Protein AF-A0A1H0GXA4-F1 (afdb_monomer)

Radius of gyration: 14.72 Å; Cα contacts (8 Å, |Δi|>4): 216; chains: 1; bounding box: 43×24×38 Å

Solvent-accessible surface area (backbone atoms only — not comparable to full-atom values): 6230 Å² total; per-residue (Å²): 132,79,48,63,44,82,72,45,79,46,67,59,95,42,40,36,44,39,36,30,34,36,42,45,83,56,62,52,39,35,38,40,31,30,58,83,88,47,84,73,51,71,52,74,50,76,51,99,62,66,67,69,44,77,40,81,48,78,45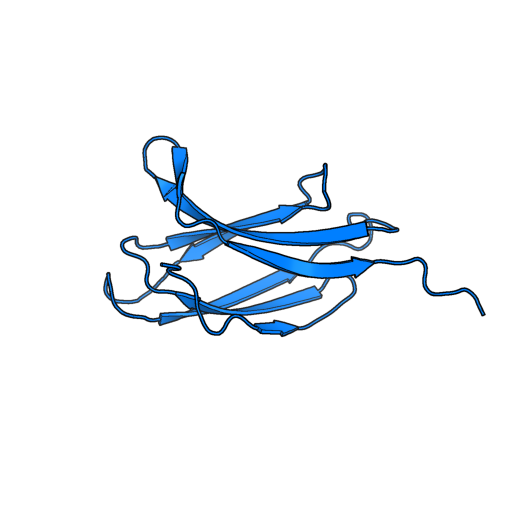,81,46,78,48,56,75,90,75,52,69,74,56,48,46,38,36,36,38,38,30,35,70,45,96,89,67,50,77,38,80,70,47,79,45,78,67,44,75,39,57,71,74,80,79,127

Sequence (104 aa):
MSIFQNVTISGEKGNYEVKGEAKIETDAFQYSVEDGENFIDSGNVSFDKKEGDWGDFQIEINIPKDMLPVFGVLSLTLYEMKEDGEMVNEEGFTLDKLNEEEGM

pLDDT: mean 88.06, std 11.17, range [38.0, 97.62]

Nearest PDB structures (foldseek):
  8jmw-assembly1_A  TM=5.033E-01  e=9.115E-03  Bacillus amyloliquefaciens
  6dg5-assembly1_B  TM=6.042E-01  e=1.136E-01  Mus musculus
  1zxq-assembly1_A-2  TM=4.794E-01  e=5.683E-01  Homo sapiens
  8q30-assembly1_C  TM=3.945E-01  e=1.745E-01  Sulfolobus acidocaldarius
  6mol-assembly1_C  TM=4.772E-01  e=6.327E-01  Homo sapiens

Structure (mmCIF, N/CA/C/O backbone):
data_AF-A0A1H0GXA4-F1
#
_entry.id   AF-A0A1H0GXA4-F1
#
loop_
_atom_site.group_PDB
_atom_site.id
_atom_site.type_symbol
_atom_site.label_atom_id
_atom_site.label_alt_id
_atom_site.label_comp_id
_atom_site.label_asym_id
_atom_site.label_entity_id
_atom_site.label_seq_id
_atom_site.pdbx_PDB_ins_code
_atom_site.Cartn_x
_atom_site.Cartn_y
_atom_site.Cartn_z
_atom_site.occupancy
_atom_site.B_iso_or_equiv
_atom_site.auth_seq_id
_atom_site.auth_comp_id
_atom_site.auth_asym_id
_atom_site.auth_atom_id
_atom_site.pdbx_PDB_model_num
ATOM 1 N N . MET A 1 1 ? 0.533 9.433 14.773 1.00 71.75 1 MET A N 1
ATOM 2 C CA . MET A 1 1 ? 0.716 8.014 15.144 1.00 71.75 1 MET A CA 1
ATOM 3 C C . MET A 1 1 ? 0.141 7.251 13.974 1.00 71.75 1 MET A C 1
ATOM 5 O O . MET A 1 1 ? -0.958 7.621 13.587 1.00 71.75 1 MET A O 1
ATOM 9 N N . SER A 1 2 ? 0.899 6.359 13.335 1.00 86.56 2 SER A N 1
ATOM 10 C CA . SER A 1 2 ? 0.360 5.653 12.167 1.00 86.56 2 SER A CA 1
ATOM 11 C C . SER A 1 2 ? -0.698 4.637 12.600 1.00 86.56 2 SER A C 1
ATOM 13 O O . SER A 1 2 ? -0.612 4.091 13.705 1.00 86.56 2 SER A O 1
ATOM 15 N N . ILE A 1 3 ? -1.688 4.425 11.735 1.00 91.81 3 ILE A N 1
ATOM 16 C CA . ILE A 1 3 ? -2.683 3.357 11.846 1.00 91.81 3 ILE A CA 1
ATOM 17 C C . ILE A 1 3 ? -2.247 2.086 11.114 1.00 91.81 3 ILE A C 1
ATOM 19 O O . ILE A 1 3 ? -2.942 1.084 11.226 1.00 91.81 3 ILE A O 1
ATOM 23 N N . PHE A 1 4 ? -1.127 2.118 10.386 1.00 94.19 4 PHE A N 1
ATOM 24 C CA . PHE A 1 4 ? -0.519 0.965 9.730 1.00 94.19 4 PHE A CA 1
ATOM 25 C C . PHE A 1 4 ? 0.767 0.576 10.461 1.00 94.19 4 PHE A C 1
ATOM 27 O O . PHE A 1 4 ? 1.526 1.425 10.932 1.00 94.19 4 PHE A O 1
ATOM 34 N N . GLN A 1 5 ? 1.023 -0.723 10.582 1.00 95.19 5 GLN A N 1
ATOM 35 C CA . GLN A 1 5 ? 2.256 -1.228 11.179 1.00 95.19 5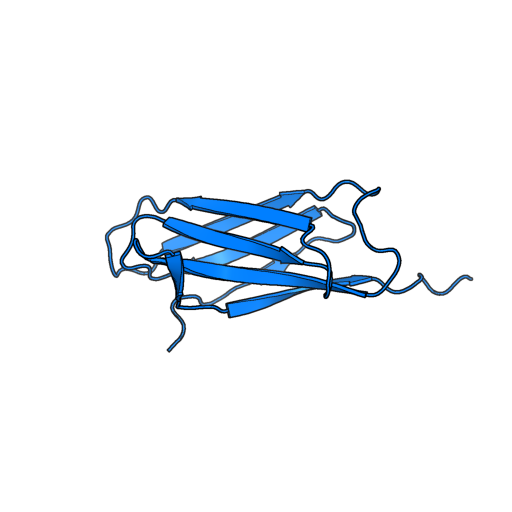 GLN A CA 1
ATOM 36 C C . GLN A 1 5 ? 2.665 -2.568 10.572 1.00 95.19 5 GLN A C 1
ATOM 38 O O . GLN A 1 5 ? 1.866 -3.257 9.939 1.00 95.19 5 GLN A O 1
ATOM 43 N N . ASN A 1 6 ? 3.930 -2.941 10.791 1.00 96.00 6 ASN A N 1
ATOM 44 C CA . ASN A 1 6 ? 4.501 -4.212 10.334 1.00 96.00 6 ASN A CA 1
ATOM 45 C C . ASN A 1 6 ? 4.301 -4.461 8.827 1.00 96.00 6 ASN A C 1
ATOM 47 O O . ASN A 1 6 ? 4.178 -5.604 8.390 1.00 96.00 6 ASN A O 1
ATOM 51 N N . VAL A 1 7 ? 4.284 -3.380 8.038 1.00 96.69 7 VAL A N 1
ATOM 52 C CA . VAL A 1 7 ? 4.096 -3.450 6.591 1.00 96.69 7 VAL A CA 1
ATOM 53 C C . VAL A 1 7 ? 5.327 -4.077 5.944 1.00 96.69 7 VAL A C 1
ATOM 55 O O . VAL A 1 7 ? 6.461 -3.633 6.136 1.00 96.69 7 VAL A O 1
ATOM 58 N N . THR A 1 8 ? 5.087 -5.124 5.168 1.00 97.62 8 THR A N 1
ATOM 59 C CA . THR A 1 8 ? 6.073 -5.855 4.383 1.00 97.62 8 THR A CA 1
ATOM 60 C C . THR A 1 8 ? 5.618 -5.896 2.938 1.00 97.62 8 THR A C 1
ATOM 62 O O . THR A 1 8 ? 4.439 -6.096 2.645 1.00 97.62 8 THR A O 1
ATOM 65 N N . ILE A 1 9 ? 6.567 -5.679 2.036 1.00 97.50 9 ILE A N 1
ATOM 66 C CA . ILE A 1 9 ? 6.339 -5.651 0.597 1.00 97.50 9 ILE A CA 1
ATOM 67 C C . ILE A 1 9 ? 7.271 -6.679 -0.021 1.00 97.50 9 ILE A C 1
ATOM 69 O O . ILE A 1 9 ? 8.459 -6.734 0.308 1.00 97.50 9 ILE A O 1
ATOM 73 N N . SER A 1 10 ? 6.721 -7.509 -0.895 1.00 96.62 10 SER A N 1
ATOM 74 C CA . SER A 1 10 ? 7.473 -8.495 -1.660 1.00 96.62 10 SER A CA 1
ATOM 75 C C . SER A 1 10 ? 6.957 -8.572 -3.091 1.00 96.62 10 SER A C 1
ATOM 77 O O . SER A 1 10 ? 5.846 -8.131 -3.379 1.00 96.62 10 SER A O 1
ATOM 79 N N . GLY A 1 11 ? 7.769 -9.134 -3.983 1.00 93.44 11 GLY A N 1
ATOM 80 C CA . GLY A 1 11 ? 7.486 -9.164 -5.414 1.00 93.44 11 GLY A CA 1
ATOM 81 C C . GLY A 1 11 ? 8.269 -8.107 -6.192 1.00 93.44 11 GLY A C 1
ATOM 82 O O . GLY A 1 11 ? 9.007 -7.310 -5.619 1.00 93.44 11 GLY A O 1
ATOM 83 N N . GLU A 1 12 ? 8.161 -8.170 -7.513 1.00 91.31 12 GLU A N 1
ATOM 84 C CA . GLU A 1 12 ? 8.907 -7.343 -8.462 1.00 91.31 12 GLU A CA 1
ATOM 85 C C . GLU A 1 12 ? 8.190 -7.328 -9.819 1.00 91.31 12 GLU A C 1
ATOM 87 O O . GLU A 1 12 ? 7.323 -8.168 -10.098 1.00 91.31 12 GLU A O 1
ATOM 92 N N . LYS A 1 13 ? 8.585 -6.401 -10.700 1.00 88.94 13 LYS A N 1
ATOM 93 C CA . LYS A 1 13 ? 8.185 -6.403 -12.122 1.00 88.94 13 LYS A CA 1
ATOM 94 C C . LYS A 1 13 ? 6.659 -6.448 -12.310 1.00 88.94 13 LYS A C 1
ATOM 96 O O . LYS A 1 13 ? 6.146 -7.215 -13.132 1.00 88.94 13 LYS A O 1
ATOM 101 N N . GLY A 1 14 ? 5.944 -5.629 -11.536 1.00 91.00 14 GLY A N 1
ATOM 102 C CA . GLY A 1 14 ? 4.491 -5.460 -11.623 1.00 91.00 14 GLY A CA 1
ATOM 103 C C . GLY A 1 14 ? 3.653 -6.474 -10.861 1.00 91.00 14 GLY A C 1
ATOM 104 O O . GLY A 1 14 ? 2.438 -6.440 -10.994 1.00 91.00 14 GLY A O 1
ATOM 105 N N . ASN A 1 15 ? 4.254 -7.362 -10.071 1.00 95.81 15 ASN A N 1
ATOM 106 C CA . ASN A 1 15 ? 3.508 -8.280 -9.212 1.00 95.81 15 ASN A CA 1
ATOM 107 C C . ASN A 1 15 ? 3.987 -8.063 -7.782 1.00 95.81 15 ASN A C 1
ATOM 109 O O . ASN A 1 15 ? 5.113 -8.444 -7.462 1.00 95.81 15 ASN A O 1
ATOM 113 N N . TYR A 1 16 ? 3.153 -7.443 -6.949 1.00 96.25 16 TYR A N 1
ATOM 114 C CA . TYR A 1 16 ? 3.503 -7.091 -5.576 1.00 96.25 16 TYR A CA 1
ATOM 115 C C . TYR A 1 16 ? 2.495 -7.672 -4.591 1.00 96.25 16 TYR A C 1
ATOM 117 O O . TYR A 1 16 ? 1.284 -7.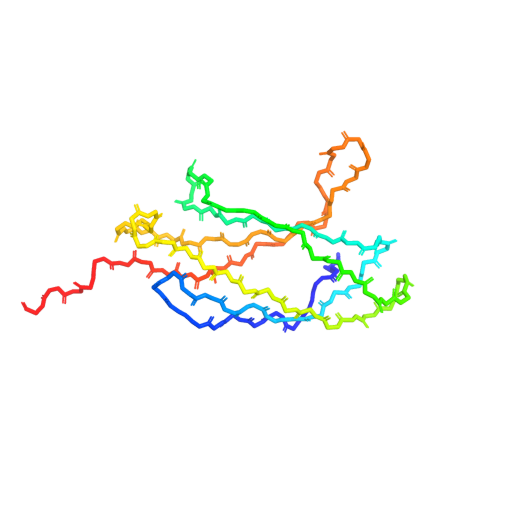612 -4.803 1.00 96.25 16 TYR A O 1
ATOM 125 N N . GLU A 1 17 ? 3.011 -8.199 -3.489 1.00 97.62 17 GLU A N 1
ATOM 126 C CA . GLU A 1 17 ? 2.234 -8.609 -2.328 1.00 97.62 17 GLU A CA 1
ATOM 127 C C . GLU A 1 17 ? 2.603 -7.696 -1.157 1.00 97.62 17 GLU A C 1
ATOM 129 O O . GLU A 1 17 ? 3.765 -7.641 -0.736 1.00 97.62 17 GLU A O 1
ATOM 134 N N . VAL A 1 18 ? 1.604 -6.982 -0.638 1.00 97.62 18 VAL A N 1
ATOM 135 C CA . VAL A 1 18 ? 1.736 -6.078 0.508 1.00 97.62 18 VAL A CA 1
ATOM 136 C C . VAL A 1 18 ? 0.962 -6.669 1.672 1.00 97.62 18 VAL A C 1
ATOM 138 O O . VAL A 1 18 ? -0.238 -6.914 1.559 1.00 97.62 18 VAL A O 1
ATOM 141 N N . LYS A 1 19 ? 1.638 -6.890 2.795 1.00 97.06 19 LYS A N 1
ATOM 142 C CA . LYS A 1 19 ? 1.047 -7.416 4.029 1.00 97.06 19 LYS A CA 1
ATOM 143 C C . LYS A 1 19 ? 1.363 -6.499 5.186 1.00 97.06 19 LYS A C 1
ATOM 145 O O . LYS A 1 19 ? 2.468 -5.974 5.254 1.00 97.06 19 LYS A O 1
ATOM 150 N N . GLY A 1 20 ? 0.446 -6.365 6.125 1.00 95.31 20 GLY A N 1
ATOM 151 C CA . GLY A 1 20 ? 0.686 -5.607 7.343 1.00 95.31 20 GLY A CA 1
ATOM 152 C C . GLY A 1 20 ? -0.495 -5.696 8.286 1.00 95.31 20 GLY A C 1
ATOM 153 O O . GLY A 1 20 ? -1.417 -6.479 8.069 1.00 95.31 20 GLY A O 1
ATOM 154 N N . GLU A 1 21 ? -0.467 -4.866 9.316 1.00 93.75 21 GLU A N 1
ATOM 155 C CA . GLU A 1 21 ? -1.582 -4.688 10.231 1.00 93.75 21 GLU A CA 1
ATOM 156 C C . GLU A 1 21 ? -2.097 -3.254 10.132 1.00 93.75 21 GLU A C 1
ATOM 158 O O . GLU A 1 21 ? -1.312 -2.310 10.001 1.00 93.75 21 GLU A O 1
ATOM 163 N N . ALA A 1 22 ? -3.412 -3.089 10.227 1.00 92.75 22 ALA A N 1
ATOM 164 C CA . ALA A 1 22 ? -4.065 -1.793 10.292 1.00 92.75 22 ALA A CA 1
ATOM 165 C C . ALA A 1 22 ? -5.013 -1.728 11.493 1.00 92.75 22 ALA A C 1
ATOM 167 O O . ALA A 1 22 ? -5.652 -2.721 11.850 1.00 92.75 22 ALA A O 1
ATOM 168 N N . LYS A 1 23 ? -5.109 -0.554 12.114 1.00 90.69 23 LYS A N 1
ATOM 169 C CA . LYS A 1 23 ? -6.104 -0.223 13.136 1.00 90.69 23 LYS A CA 1
ATOM 170 C C . LYS A 1 23 ? -6.973 0.908 12.602 1.00 90.69 23 LYS A C 1
ATOM 172 O O . LYS A 1 23 ? -6.724 2.076 12.890 1.00 90.69 23 LYS A O 1
ATOM 177 N N . ILE A 1 24 ? -7.959 0.539 11.797 1.00 79.12 24 ILE A N 1
ATOM 178 C CA . ILE A 1 24 ? -8.898 1.486 11.198 1.00 79.12 24 ILE A CA 1
ATOM 179 C C . ILE A 1 24 ? -10.133 1.658 12.090 1.00 79.12 24 ILE A C 1
ATOM 181 O O . ILE A 1 24 ? -10.590 0.719 12.750 1.00 79.12 24 ILE A O 1
ATOM 185 N N . GLU A 1 25 ? -10.627 2.893 12.149 1.00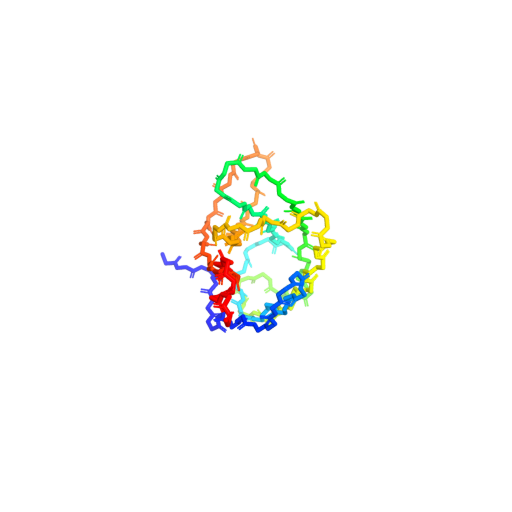 74.62 25 GLU A N 1
ATOM 186 C CA . GLU A 1 25 ? -11.914 3.231 12.781 1.00 74.62 25 GLU A CA 1
ATOM 187 C C . GLU A 1 25 ? -13.077 3.073 11.784 1.00 74.62 25 GLU A C 1
ATOM 189 O O . GLU A 1 25 ? -14.244 3.183 12.142 1.00 74.62 25 GLU A O 1
ATOM 194 N N . THR A 1 26 ? -12.759 2.802 10.520 1.00 73.94 26 THR A N 1
ATOM 195 C CA . THR A 1 26 ? -13.717 2.554 9.445 1.00 73.94 26 THR A CA 1
ATOM 196 C C . THR A 1 26 ? -13.732 1.080 9.038 1.00 73.94 26 THR A C 1
ATOM 198 O O . THR A 1 26 ? -12.903 0.283 9.476 1.00 73.94 26 THR A O 1
ATOM 201 N N . ASP A 1 27 ? -14.667 0.713 8.160 1.00 81.25 27 ASP A N 1
ATOM 202 C CA . ASP A 1 27 ? -14.786 -0.652 7.634 1.00 81.25 27 ASP A CA 1
ATOM 203 C C . ASP A 1 27 ? -13.768 -0.947 6.516 1.00 81.25 27 ASP A C 1
ATOM 205 O O . ASP A 1 27 ? -13.648 -2.091 6.065 1.00 81.25 27 ASP A O 1
ATOM 209 N N . ALA A 1 28 ? -13.070 0.073 5.999 1.00 88.75 28 ALA A N 1
ATOM 210 C CA . ALA A 1 28 ? -12.152 -0.087 4.879 1.00 88.75 28 ALA A CA 1
ATOM 211 C C . ALA A 1 28 ? -11.187 1.093 4.711 1.00 88.75 28 ALA A C 1
ATOM 213 O O . ALA A 1 28 ? -11.570 2.249 4.860 1.00 88.75 28 ALA A O 1
ATOM 214 N N . PHE A 1 29 ? -9.979 0.804 4.232 1.00 92.62 29 PHE A N 1
ATOM 215 C CA . PHE A 1 29 ? -9.039 1.818 3.748 1.00 92.62 29 PHE A CA 1
ATOM 216 C C . PHE A 1 29 ? -8.807 1.674 2.239 1.00 92.62 29 PHE A C 1
ATOM 218 O O . PHE A 1 29 ? -9.232 0.702 1.605 1.00 92.62 29 PHE A O 1
ATOM 225 N N . GLN A 1 30 ? -8.167 2.660 1.628 1.00 95.00 30 GLN A N 1
ATOM 226 C CA . GLN A 1 30 ? -7.846 2.682 0.207 1.00 95.00 30 GLN A CA 1
ATOM 227 C C . GLN A 1 30 ? -6.336 2.681 -0.008 1.00 95.00 30 GLN A C 1
ATOM 229 O O . GLN A 1 30 ? -5.549 2.999 0.885 1.00 95.00 30 GLN A O 1
ATOM 234 N N . TYR A 1 31 ? -5.941 2.309 -1.219 1.00 96.50 31 TYR A N 1
ATO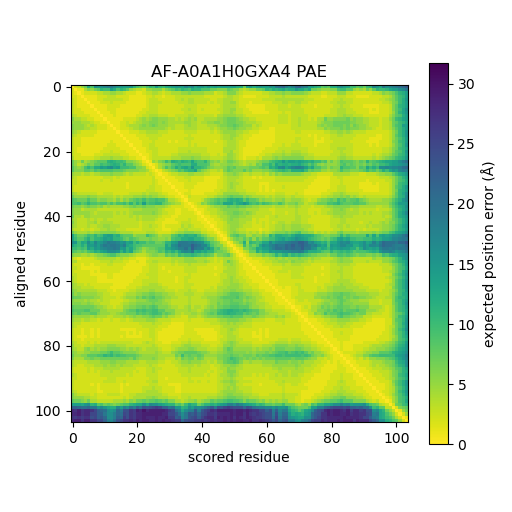M 235 C CA . TYR A 1 31 ? -4.572 2.466 -1.670 1.00 96.50 31 TYR A CA 1
ATOM 236 C C . TYR A 1 31 ? -4.515 3.039 -3.081 1.00 96.50 31 TYR A C 1
ATOM 238 O O . TYR A 1 31 ? -5.414 2.790 -3.886 1.00 96.50 31 TYR A O 1
ATOM 246 N N . SER A 1 32 ? -3.435 3.750 -3.390 1.00 96.88 32 SER A N 1
ATOM 247 C CA . SER A 1 32 ? -3.070 4.156 -4.748 1.00 96.88 32 SER A CA 1
ATOM 248 C C . SER A 1 32 ? -1.639 3.738 -5.069 1.00 96.88 32 SER A C 1
ATOM 250 O O . SER A 1 32 ? -0.784 3.658 -4.186 1.00 96.88 32 SER A O 1
ATOM 252 N N . VAL A 1 33 ? -1.396 3.444 -6.343 1.00 96.69 33 VAL A N 1
ATOM 253 C CA . VAL A 1 33 ? -0.079 3.148 -6.900 1.00 96.69 33 VAL A CA 1
ATOM 254 C C . VAL A 1 33 ? 0.260 4.202 -7.935 1.00 96.69 33 VAL A C 1
ATOM 256 O O . VAL A 1 33 ? -0.524 4.457 -8.849 1.00 96.69 33 VAL A O 1
ATOM 259 N N . GLU A 1 34 ? 1.437 4.796 -7.796 1.00 94.94 34 GLU A N 1
ATOM 260 C CA . GLU A 1 34 ? 1.891 5.918 -8.613 1.00 94.94 34 GLU A CA 1
ATOM 261 C C . GLU A 1 34 ? 3.350 5.725 -9.038 1.00 94.94 34 GLU A C 1
ATOM 263 O O . GLU A 1 34 ? 4.148 5.112 -8.321 1.00 94.94 34 GLU A O 1
ATOM 268 N N . ASP A 1 35 ? 3.716 6.277 -10.195 1.00 90.25 35 ASP A N 1
ATOM 269 C CA . ASP A 1 35 ? 5.097 6.321 -10.697 1.00 90.25 35 ASP A CA 1
ATOM 270 C C . ASP A 1 35 ? 5.729 7.724 -10.613 1.00 90.25 35 ASP A C 1
ATOM 272 O O . ASP A 1 35 ? 6.592 8.102 -11.407 1.00 90.25 35 ASP A O 1
ATOM 276 N N . GLY A 1 36 ? 5.297 8.516 -9.633 1.00 84.31 36 GLY A N 1
ATOM 277 C CA . GLY A 1 36 ? 5.717 9.900 -9.442 1.00 84.31 36 GLY A CA 1
ATOM 278 C C . GLY A 1 36 ? 4.661 10.884 -9.927 1.00 84.31 36 GLY A C 1
ATOM 279 O O . GLY A 1 36 ? 4.009 11.510 -9.100 1.00 84.31 36 GLY A O 1
ATOM 280 N N . GLU A 1 37 ? 4.494 11.040 -11.242 1.00 82.00 37 GLU A N 1
ATOM 281 C CA . GLU A 1 37 ? 3.485 11.960 -11.803 1.00 82.00 37 GLU A CA 1
ATOM 282 C C . GLU A 1 37 ? 2.259 11.238 -12.379 1.00 82.00 37 GLU A C 1
ATOM 284 O O . GLU A 1 37 ? 1.224 11.881 -12.570 1.00 82.00 37 GLU A O 1
ATOM 289 N N . ASN A 1 38 ? 2.335 9.926 -12.644 1.00 88.38 38 ASN A N 1
ATOM 290 C CA . ASN A 1 38 ? 1.209 9.168 -13.179 1.00 88.38 38 ASN A CA 1
ATOM 291 C C . ASN A 1 38 ? 0.589 8.265 -12.117 1.00 88.38 38 ASN A C 1
ATOM 293 O O . ASN A 1 38 ? 1.256 7.526 -11.392 1.00 88.38 38 ASN A O 1
ATOM 297 N N . PHE A 1 39 ? -0.737 8.293 -12.100 1.00 90.69 39 PHE A N 1
ATOM 298 C CA . PHE A 1 39 ? -1.555 7.320 -11.404 1.00 90.69 39 PHE A CA 1
ATOM 299 C C . PHE A 1 39 ? -1.586 6.010 -12.201 1.00 90.69 39 PHE A C 1
ATOM 301 O O . PHE A 1 39 ? -1.905 6.022 -13.392 1.00 90.69 39 PHE A O 1
ATOM 308 N N . ILE A 1 40 ? -1.272 4.896 -11.540 1.00 91.56 40 ILE A N 1
ATOM 309 C CA . ILE A 1 40 ? -1.192 3.567 -12.157 1.00 91.56 40 ILE A CA 1
ATOM 310 C C . ILE A 1 40 ? -2.405 2.714 -11.791 1.00 91.56 40 ILE A C 1
ATOM 312 O O . ILE A 1 40 ? -3.043 2.149 -12.677 1.00 91.56 40 ILE A O 1
ATOM 316 N N . ASP A 1 41 ? -2.719 2.606 -10.499 1.00 92.62 41 ASP A N 1
ATOM 317 C CA . ASP A 1 41 ? -3.799 1.747 -10.007 1.00 92.62 41 ASP A CA 1
ATOM 318 C C . ASP A 1 41 ? -4.307 2.207 -8.633 1.00 92.62 41 ASP A C 1
ATOM 320 O O . ASP A 1 41 ? -3.615 2.922 -7.907 1.00 92.62 41 ASP A O 1
ATOM 324 N N . SER A 1 42 ? -5.511 1.790 -8.248 1.00 95.38 42 SER A N 1
ATOM 325 C CA . SER A 1 42 ? -6.023 1.959 -6.886 1.00 95.38 42 SER A CA 1
ATOM 326 C C . SER A 1 42 ? -6.989 0.855 -6.503 1.00 95.38 42 SER A C 1
ATOM 328 O O . SER A 1 42 ? -7.571 0.169 -7.342 1.00 95.38 42 SER A O 1
ATOM 330 N N . GLY A 1 43 ? -7.206 0.707 -5.202 1.00 94.56 43 GLY A N 1
ATOM 331 C CA . GLY A 1 43 ? -8.182 -0.240 -4.701 1.00 94.56 43 GLY A CA 1
ATOM 332 C C . GLY A 1 43 ? -8.644 0.067 -3.291 1.00 94.56 43 GLY A C 1
ATOM 333 O O . GLY A 1 43 ? -8.212 1.021 -2.642 1.00 94.56 43 GLY A O 1
ATOM 334 N N . ASN A 1 44 ? -9.571 -0.765 -2.829 1.00 93.12 44 ASN A N 1
ATOM 335 C CA . ASN A 1 44 ? -10.135 -0.695 -1.493 1.00 93.12 44 ASN A CA 1
ATOM 336 C C . ASN A 1 44 ? -9.891 -2.017 -0.769 1.00 93.12 44 ASN A C 1
ATOM 338 O O . ASN A 1 44 ? -10.080 -3.089 -1.340 1.00 93.12 44 ASN A O 1
ATOM 342 N N . VAL A 1 45 ? -9.481 -1.919 0.491 1.00 91.44 45 VAL A N 1
ATOM 343 C CA . VAL A 1 45 ? -9.232 -3.059 1.367 1.00 91.44 45 VAL A CA 1
ATOM 344 C C . VAL A 1 45 ? -10.280 -3.027 2.466 1.00 91.44 45 VAL A C 1
ATOM 346 O O . VAL A 1 45 ? -10.231 -2.177 3.354 1.00 91.44 45 VAL A O 1
ATOM 349 N N . SER A 1 46 ? -11.250 -3.935 2.381 1.00 85.88 46 SER A N 1
ATOM 350 C CA . SER A 1 46 ? -12.282 -4.092 3.405 1.00 85.88 46 SER A CA 1
ATOM 351 C C . SER A 1 46 ? -11.747 -4.879 4.599 1.00 85.88 46 SER A C 1
ATOM 353 O O . SER A 1 46 ? -11.017 -5.859 4.437 1.00 85.88 46 SER A O 1
ATOM 355 N N . PHE A 1 47 ? -12.140 -4.465 5.797 1.00 75.44 47 PHE A N 1
ATOM 356 C CA . PHE A 1 47 ? -11.752 -5.077 7.060 1.00 75.44 47 PHE A CA 1
ATOM 357 C C . PHE A 1 47 ? -12.947 -5.755 7.716 1.00 75.44 47 PHE A C 1
ATOM 359 O O . PHE A 1 47 ? -13.882 -5.109 8.171 1.00 75.44 47 PHE A O 1
ATOM 366 N N . ASP A 1 48 ? -12.876 -7.076 7.852 1.00 66.88 48 ASP A N 1
ATOM 367 C CA . ASP A 1 48 ? -13.841 -7.866 8.628 1.00 66.88 48 ASP A CA 1
ATOM 368 C C . ASP A 1 48 ? -13.392 -7.984 10.103 1.00 66.88 48 ASP A C 1
ATOM 370 O O . ASP A 1 48 ? -13.291 -9.071 10.687 1.00 66.88 48 ASP A O 1
ATOM 374 N N . LYS A 1 49 ? -13.034 -6.852 10.723 1.00 65.81 49 LYS A N 1
ATOM 375 C CA . LYS A 1 49 ? -12.584 -6.781 12.123 1.00 65.81 49 LYS A CA 1
ATOM 376 C C . LYS A 1 49 ? -13.356 -5.726 12.898 1.00 65.81 49 LYS A C 1
ATOM 378 O O . LYS A 1 49 ? -13.996 -4.851 12.334 1.00 65.81 49 LYS A O 1
ATOM 383 N N . LYS A 1 50 ? -13.328 -5.853 14.227 1.00 64.25 50 LYS A N 1
ATOM 384 C CA . LYS A 1 50 ? -13.935 -4.856 15.109 1.00 64.25 50 LYS A CA 1
ATOM 385 C C . LYS A 1 50 ? -13.162 -3.549 14.994 1.00 64.25 50 LYS A C 1
ATOM 387 O O . LYS A 1 50 ? -11.938 -3.556 15.096 1.00 64.25 50 LYS A O 1
ATOM 392 N N . GLU A 1 51 ? -13.907 -2.465 14.849 1.00 67.94 51 GLU A N 1
ATOM 393 C CA . GLU A 1 51 ? -13.412 -1.094 14.883 1.00 67.94 51 GLU A CA 1
ATOM 394 C C . GLU A 1 51 ? -12.426 -0.875 16.043 1.00 67.94 51 GLU A C 1
ATOM 396 O O . GLU A 1 51 ? -12.700 -1.244 17.192 1.00 67.94 51 GLU A O 1
ATOM 401 N N . GLY A 1 52 ? -11.266 -0.287 15.745 1.00 70.19 52 GLY A N 1
ATOM 402 C CA . GLY A 1 52 ? -10.278 0.090 16.756 1.00 70.19 52 GLY A CA 1
ATOM 403 C C . GLY A 1 52 ? -9.375 -1.036 17.281 1.00 70.19 52 GLY A C 1
ATOM 404 O O . GLY A 1 52 ? -8.499 -0.750 18.108 1.00 70.19 52 GLY A O 1
ATOM 405 N N . ASP A 1 53 ? -9.509 -2.272 16.796 1.00 84.62 53 ASP A N 1
ATOM 406 C CA . ASP A 1 53 ? -8.516 -3.336 16.993 1.00 84.62 53 ASP A CA 1
ATOM 407 C C . ASP A 1 53 ? -7.547 -3.412 15.800 1.00 84.62 53 ASP A C 1
ATOM 409 O O . ASP A 1 53 ? -7.892 -3.067 14.672 1.00 84.62 53 ASP A O 1
ATOM 413 N N . TRP A 1 54 ? -6.319 -3.877 16.047 1.00 89.56 54 TRP A N 1
ATOM 414 C CA . TRP A 1 54 ? -5.389 -4.210 14.965 1.00 89.56 54 TRP A CA 1
ATOM 415 C C . TRP A 1 54 ? -5.877 -5.458 14.224 1.00 89.56 54 TRP A C 1
ATOM 417 O O . TRP A 1 54 ? -6.237 -6.462 14.849 1.00 89.56 54 TRP A O 1
ATOM 427 N N . GLY A 1 55 ? -5.866 -5.409 12.896 1.00 89.19 55 GLY A N 1
ATOM 428 C CA . GLY A 1 55 ? -6.152 -6.553 12.039 1.00 89.19 55 GLY A CA 1
ATOM 429 C C . GLY A 1 55 ? -5.169 -6.656 10.882 1.00 89.19 55 GLY A C 1
ATOM 430 O O . GLY A 1 55 ? -4.682 -5.645 10.383 1.00 89.19 55 GLY A O 1
ATOM 431 N N . ASP A 1 56 ? -4.891 -7.888 10.467 1.00 92.25 56 ASP A N 1
ATOM 432 C CA . ASP A 1 56 ? -4.032 -8.169 9.322 1.00 92.25 56 ASP A CA 1
ATOM 433 C C . ASP A 1 56 ? -4.715 -7.786 8.005 1.00 92.25 56 ASP A C 1
ATOM 435 O O . ASP A 1 56 ? -5.917 -8.002 7.826 1.00 92.25 56 ASP A O 1
ATOM 439 N N . PHE A 1 57 ? -3.923 -7.295 7.056 1.00 93.38 57 PHE A N 1
ATOM 440 C CA . PHE A 1 57 ? -4.340 -7.061 5.681 1.00 93.38 57 PHE A CA 1
ATOM 441 C C . PHE A 1 57 ? -3.366 -7.669 4.681 1.00 93.38 57 PHE A C 1
ATOM 443 O O . PHE A 1 57 ? -2.177 -7.846 4.957 1.00 93.38 57 PHE A O 1
ATOM 450 N N . GLN A 1 58 ? -3.889 -7.947 3.489 1.00 95.06 58 GLN A N 1
ATOM 451 C CA . GLN A 1 58 ? -3.112 -8.362 2.332 1.00 95.06 58 GLN A CA 1
ATOM 452 C C . GLN A 1 58 ? -3.653 -7.674 1.078 1.00 95.06 58 GLN A C 1
ATOM 454 O O . GLN A 1 58 ? -4.860 -7.684 0.839 1.00 95.06 58 GLN A O 1
ATOM 459 N N . ILE A 1 59 ? -2.753 -7.103 0.281 1.00 96.12 59 ILE A N 1
ATOM 460 C CA . ILE A 1 59 ? -3.043 -6.480 -1.011 1.00 96.12 59 ILE A CA 1
ATOM 461 C C . ILE A 1 59 ? -2.205 -7.193 -2.068 1.00 96.12 59 ILE A C 1
ATOM 463 O O . ILE A 1 59 ? -0.988 -7.322 -1.916 1.00 96.12 59 ILE A O 1
ATOM 467 N N . GLU A 1 60 ? -2.857 -7.640 -3.136 1.00 96.50 60 GLU A N 1
ATOM 468 C CA . GLU A 1 60 ? -2.199 -8.169 -4.329 1.00 96.50 60 GLU A CA 1
ATOM 469 C C . GLU A 1 60 ? -2.310 -7.139 -5.451 1.00 96.50 60 GLU A C 1
ATOM 471 O O . GLU A 1 60 ? -3.400 -6.861 -5.950 1.00 96.50 60 GLU A O 1
ATOM 476 N N . ILE A 1 61 ? -1.175 -6.569 -5.844 1.00 95.62 61 ILE A N 1
ATOM 477 C CA . ILE A 1 61 ? -1.097 -5.537 -6.876 1.00 95.62 61 ILE A CA 1
ATOM 478 C C . ILE A 1 61 ? -0.514 -6.175 -8.131 1.00 95.62 61 ILE A C 1
ATOM 480 O O . ILE A 1 61 ? 0.606 -6.691 -8.1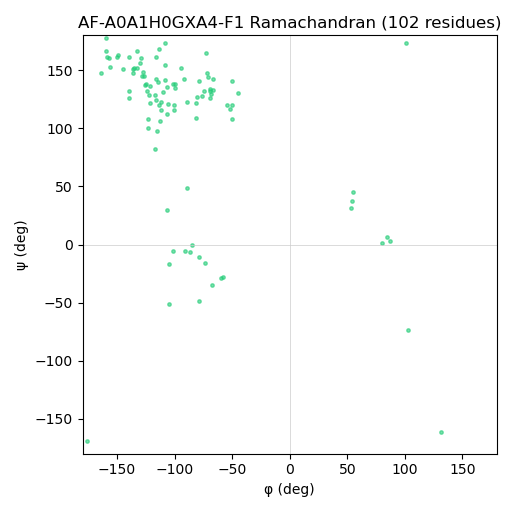17 1.00 95.62 61 ILE A O 1
ATOM 484 N N . ASN A 1 62 ? -1.277 -6.118 -9.221 1.0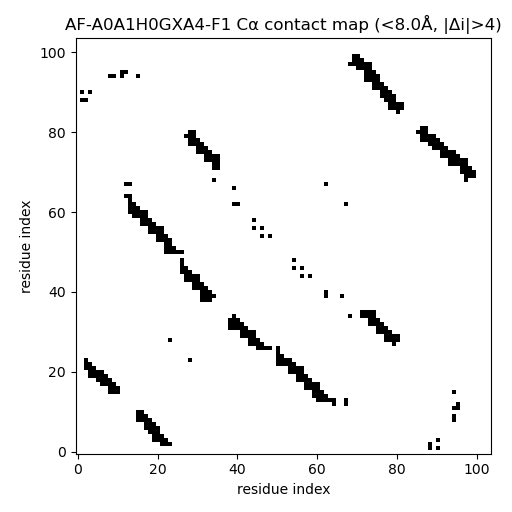0 95.31 62 ASN A N 1
ATOM 485 C CA . ASN A 1 62 ? -0.907 -6.692 -10.508 1.00 95.31 62 ASN A CA 1
ATOM 486 C C . ASN A 1 62 ? -0.945 -5.597 -11.579 1.00 95.31 62 ASN A C 1
ATOM 488 O O . ASN A 1 62 ? -2.009 -5.251 -12.085 1.00 95.31 62 ASN A O 1
ATOM 492 N N . ILE A 1 63 ? 0.226 -5.069 -11.930 1.00 91.94 63 ILE A N 1
ATOM 493 C CA . ILE A 1 63 ? 0.410 -4.014 -12.925 1.00 91.94 63 ILE A CA 1
ATOM 494 C C . ILE A 1 63 ? 0.874 -4.659 -14.239 1.00 91.94 63 ILE A C 1
ATOM 496 O O . ILE A 1 63 ? 1.966 -5.238 -14.296 1.00 91.94 63 ILE A O 1
ATOM 500 N N . PRO A 1 64 ? 0.073 -4.578 -15.315 1.00 90.88 64 PRO A N 1
ATOM 501 C CA . PRO A 1 64 ? 0.486 -4.959 -16.658 1.00 90.88 64 PRO A CA 1
ATOM 502 C C . PRO A 1 64 ? 1.819 -4.325 -17.066 1.00 90.88 64 PRO A C 1
ATOM 504 O O . PRO A 1 64 ? 2.083 -3.157 -16.793 1.00 90.88 64 PRO A O 1
ATOM 507 N N . LYS A 1 65 ? 2.666 -5.096 -17.758 1.00 86.81 65 LYS A N 1
ATOM 508 C CA . LYS A 1 65 ? 4.027 -4.666 -18.127 1.00 86.81 65 LYS A CA 1
ATOM 509 C C . LYS A 1 65 ? 4.067 -3.410 -18.994 1.00 86.81 65 LYS A C 1
ATOM 511 O O . LYS A 1 65 ? 5.052 -2.690 -18.960 1.00 86.81 65 LYS A O 1
ATOM 516 N N . ASP A 1 66 ? 3.030 -3.179 -19.785 1.00 88.06 66 ASP A N 1
ATOM 517 C CA . ASP A 1 66 ? 2.859 -1.999 -20.630 1.00 88.06 66 ASP A CA 1
ATOM 518 C C . ASP A 1 66 ? 2.501 -0.731 -19.840 1.00 88.06 66 ASP A C 1
ATOM 520 O O . ASP A 1 66 ? 2.662 0.365 -20.369 1.00 88.06 66 ASP A O 1
ATOM 524 N N . MET A 1 67 ? 2.074 -0.877 -18.582 1.00 87.38 67 MET A N 1
ATOM 525 C CA . MET A 1 67 ? 1.847 0.226 -17.642 1.00 87.38 67 MET A CA 1
ATOM 526 C C . MET A 1 67 ? 2.987 0.391 -16.633 1.00 87.38 67 MET A C 1
ATOM 528 O O . MET A 1 67 ? 2.979 1.340 -15.855 1.00 87.38 67 MET A O 1
ATOM 532 N N . LEU A 1 68 ? 3.973 -0.513 -16.629 1.00 87.75 68 LEU A N 1
ATOM 533 C CA . LEU A 1 68 ? 5.149 -0.351 -15.785 1.00 87.75 68 LEU A CA 1
ATOM 534 C C . LEU A 1 68 ? 6.063 0.735 -16.360 1.00 87.75 68 LEU A C 1
ATOM 536 O O . LEU A 1 68 ? 6.397 0.685 -17.549 1.00 87.75 68 LEU A O 1
ATOM 540 N N . PRO A 1 69 ? 6.526 1.682 -15.529 1.00 85.94 69 PRO A N 1
ATOM 541 C CA . PRO A 1 69 ? 7.487 2.668 -15.979 1.00 85.94 69 PRO A CA 1
ATOM 542 C C . PRO A 1 69 ? 8.814 1.974 -16.307 1.00 85.94 69 PRO A C 1
ATOM 544 O O . PRO A 1 69 ? 9.234 1.033 -15.638 1.00 85.94 69 PRO A O 1
ATOM 547 N N . VAL A 1 70 ? 9.492 2.437 -17.359 1.00 82.81 70 VAL A N 1
ATOM 548 C CA . VAL A 1 70 ? 10.793 1.872 -17.770 1.00 82.81 70 VAL A CA 1
ATOM 549 C C . VAL A 1 70 ? 11.870 2.167 -16.723 1.00 82.81 70 VAL A C 1
ATOM 551 O O . VAL A 1 70 ? 12.760 1.354 -16.491 1.00 82.81 70 VAL A O 1
ATOM 554 N N . PHE A 1 71 ? 11.776 3.333 -16.086 1.00 86.69 71 PHE A N 1
ATOM 555 C CA . PHE A 1 71 ? 12.649 3.780 -15.012 1.00 86.69 71 PHE A CA 1
ATOM 556 C C . PHE A 1 71 ? 11.845 4.609 -14.008 1.00 86.69 71 PHE A C 1
ATOM 558 O O . PHE A 1 71 ? 10.883 5.275 -14.385 1.00 86.69 71 PHE A O 1
ATOM 565 N N . GLY A 1 72 ? 12.255 4.605 -12.742 1.00 88.25 72 GLY A N 1
ATOM 566 C CA . GLY A 1 72 ? 11.625 5.377 -11.678 1.00 88.25 72 GLY A CA 1
ATOM 567 C C . GLY A 1 72 ? 11.339 4.554 -10.428 1.00 88.25 72 GLY A C 1
ATOM 568 O O . GLY A 1 72 ? 11.923 3.497 -10.188 1.00 88.25 72 GLY A O 1
ATOM 569 N N . VAL A 1 73 ? 10.443 5.074 -9.597 1.00 91.69 73 VAL A N 1
ATOM 570 C CA . VAL A 1 73 ? 10.037 4.441 -8.343 1.00 91.69 73 VAL A CA 1
ATOM 571 C C . VAL A 1 73 ? 8.539 4.217 -8.395 1.00 91.69 73 VAL A C 1
ATOM 573 O O . VAL A 1 73 ? 7.787 5.177 -8.535 1.00 91.69 73 VAL A O 1
ATOM 576 N N . LEU A 1 74 ? 8.116 2.963 -8.251 1.00 94.38 74 LEU A N 1
ATOM 577 C CA . LEU A 1 74 ? 6.717 2.651 -7.998 1.00 94.38 74 LEU A CA 1
ATOM 578 C C . LEU A 1 74 ? 6.443 2.844 -6.514 1.00 94.38 74 LEU A C 1
ATOM 580 O O . LEU A 1 74 ? 7.093 2.229 -5.661 1.00 94.38 74 LEU A O 1
ATOM 584 N N . SER A 1 75 ? 5.487 3.712 -6.219 1.00 95.62 75 SER A N 1
ATOM 585 C CA . SER A 1 75 ? 5.110 4.095 -4.865 1.00 95.62 75 SER A CA 1
ATOM 586 C C . SER A 1 75 ? 3.689 3.633 -4.579 1.00 95.62 75 SER A C 1
ATOM 588 O O . SER A 1 75 ? 2.825 3.704 -5.446 1.00 95.62 75 SER A O 1
ATOM 590 N N . LEU A 1 76 ? 3.471 3.143 -3.366 1.00 97.50 76 LEU A N 1
ATOM 591 C CA . LEU A 1 76 ? 2.175 2.782 -2.813 1.00 97.50 76 LEU A CA 1
ATOM 592 C C . LEU A 1 76 ? 1.829 3.789 -1.726 1.00 97.50 76 LEU A C 1
ATOM 594 O O . LEU A 1 76 ? 2.631 3.984 -0.817 1.00 97.50 76 LEU A O 1
ATOM 598 N N . THR A 1 77 ? 0.624 4.331 -1.760 1.00 97.31 77 THR A N 1
ATOM 599 C CA . THR A 1 77 ? 0.091 5.154 -0.675 1.00 97.31 77 THR A CA 1
ATOM 600 C C . THR A 1 77 ? -1.112 4.447 -0.076 1.00 97.31 77 THR A C 1
ATOM 602 O O . THR A 1 77 ? -2.044 4.114 -0.802 1.00 97.31 77 THR A O 1
ATOM 605 N N . LEU A 1 78 ? -1.091 4.196 1.234 1.00 96.19 78 LEU A N 1
ATOM 606 C CA . LEU A 1 78 ? -2.229 3.686 2.005 1.00 96.19 78 LEU A CA 1
ATOM 607 C C . LEU A 1 78 ? -2.896 4.854 2.731 1.00 96.19 78 LEU A C 1
ATOM 609 O O . LEU A 1 78 ? -2.194 5.678 3.312 1.00 96.19 78 LEU A O 1
ATOM 613 N N . TYR A 1 79 ? -4.224 4.942 2.706 1.00 94.38 79 TYR A N 1
ATOM 614 C CA . TYR A 1 79 ? -4.957 6.052 3.323 1.00 94.38 79 TYR A CA 1
ATOM 615 C C . TYR A 1 79 ? -6.414 5.684 3.628 1.00 94.38 79 TYR A C 1
ATOM 617 O O . TYR A 1 79 ? -6.972 4.760 3.041 1.00 94.38 79 TYR A O 1
ATOM 625 N N . GLU A 1 80 ? -7.058 6.437 4.517 1.00 91.56 80 GLU A N 1
ATOM 626 C CA . GLU A 1 80 ? -8.513 6.422 4.687 1.00 91.56 80 GLU A CA 1
ATOM 627 C C . GLU A 1 80 ? -9.129 7.640 3.992 1.00 91.56 80 GLU A C 1
ATOM 629 O O . GLU A 1 80 ? -8.618 8.757 4.090 1.00 91.56 80 GLU A O 1
ATOM 634 N N . MET A 1 81 ? -10.247 7.437 3.301 1.00 89.19 81 MET A N 1
ATOM 635 C CA . MET A 1 81 ? -11.041 8.508 2.709 1.00 89.19 81 MET A CA 1
ATOM 636 C C . MET A 1 81 ? -12.252 8.813 3.588 1.00 89.19 81 MET A C 1
ATOM 638 O O . MET A 1 81 ? -13.103 7.953 3.817 1.00 89.19 81 MET A O 1
ATOM 642 N N . LYS A 1 82 ? -12.346 10.055 4.065 1.00 87.06 82 LYS A N 1
ATOM 643 C CA . LYS A 1 82 ? -13.523 10.540 4.791 1.00 87.06 82 LYS A CA 1
ATOM 644 C C . LYS A 1 82 ? -14.713 10.753 3.858 1.00 87.06 82 LYS A C 1
ATOM 646 O O . LYS A 1 82 ? -14.567 10.875 2.644 1.00 87.06 82 LYS A O 1
ATOM 651 N N . GLU A 1 83 ? -15.904 10.879 4.446 1.00 86.06 83 GLU A N 1
ATOM 652 C CA . GLU A 1 83 ? -17.152 11.138 3.711 1.00 86.06 83 GLU A CA 1
ATOM 653 C C . GLU A 1 83 ? -17.126 12.431 2.874 1.00 86.06 83 GLU A C 1
ATOM 655 O O . GLU A 1 83 ? -17.817 12.520 1.860 1.00 86.06 83 GLU A O 1
ATOM 660 N N . ASP A 1 84 ? -16.338 13.433 3.274 1.00 89.00 84 ASP A N 1
ATOM 661 C CA . ASP A 1 84 ? -16.161 14.696 2.544 1.00 89.00 84 ASP A CA 1
ATOM 662 C C . ASP A 1 84 ? -15.090 14.628 1.437 1.00 89.00 84 ASP A C 1
ATOM 664 O O . ASP A 1 84 ? -14.878 15.613 0.725 1.00 89.00 84 ASP A O 1
ATOM 668 N N . GLY A 1 85 ? -14.451 13.467 1.259 1.00 87.12 85 GLY A N 1
ATOM 669 C CA . GLY A 1 85 ? -13.397 13.222 0.277 1.00 87.12 85 GLY A CA 1
ATOM 670 C C . GLY A 1 85 ? -11.984 13.562 0.756 1.00 87.12 85 GLY A C 1
ATOM 671 O O . GLY A 1 85 ? -11.045 13.432 -0.029 1.00 87.12 85 GLY A O 1
ATOM 672 N N . GLU A 1 86 ? -11.802 13.988 2.010 1.00 91.12 86 GLU A N 1
ATOM 673 C CA . GLU A 1 86 ? -10.472 14.218 2.578 1.00 91.12 86 GLU A CA 1
ATOM 674 C C . GLU A 1 86 ? -9.718 12.887 2.760 1.00 91.12 86 GLU A C 1
ATOM 676 O O . GLU A 1 86 ? -10.237 11.941 3.358 1.00 91.12 86 GLU A O 1
ATOM 681 N N . MET A 1 87 ? -8.474 12.829 2.269 1.00 92.00 87 MET A N 1
ATOM 682 C CA . MET A 1 87 ? -7.540 11.740 2.565 1.00 92.00 87 MET A CA 1
ATOM 683 C C . MET A 1 87 ? -6.892 11.976 3.928 1.00 92.00 87 MET A C 1
ATOM 685 O O . MET A 1 87 ? -6.329 13.042 4.185 1.00 92.00 87 MET A O 1
ATOM 689 N N . VAL A 1 88 ? -6.957 10.976 4.800 1.00 92.25 88 VAL A N 1
ATOM 690 C CA . VAL A 1 88 ? -6.341 10.998 6.127 1.00 92.25 88 VAL A CA 1
ATOM 691 C C . VAL A 1 88 ? -5.566 9.718 6.396 1.00 92.25 88 VAL A C 1
ATOM 693 O O . VAL A 1 88 ? -5.707 8.725 5.687 1.00 92.25 88 VAL A O 1
ATOM 696 N N . ASN A 1 89 ? -4.739 9.754 7.444 1.00 92.06 89 ASN A N 1
ATOM 697 C CA . ASN A 1 89 ? -3.918 8.621 7.868 1.00 92.06 89 ASN A CA 1
ATOM 698 C C . ASN A 1 89 ? -3.032 8.064 6.741 1.00 92.06 89 ASN A C 1
ATOM 700 O O . ASN A 1 89 ? -2.828 6.863 6.640 1.00 92.06 89 ASN A O 1
ATOM 704 N N . GLU A 1 90 ? -2.513 8.960 5.905 1.00 94.50 90 GLU A N 1
ATOM 705 C CA . GLU A 1 90 ? -1.699 8.623 4.743 1.00 94.50 90 GLU A CA 1
ATOM 706 C C . GLU A 1 90 ? -0.328 8.059 5.143 1.00 94.50 90 GLU A C 1
ATOM 708 O O . GLU A 1 90 ? 0.390 8.651 5.958 1.00 94.50 90 GLU A O 1
ATOM 713 N N . GLU A 1 91 ? 0.062 6.941 4.530 1.00 95.88 91 GLU A N 1
ATOM 714 C CA . GLU A 1 91 ? 1.4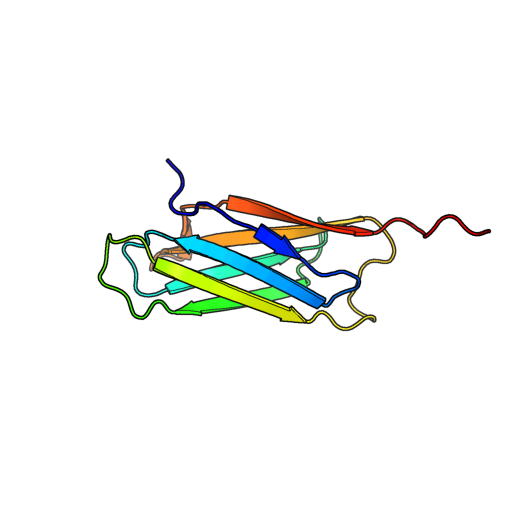08 6.388 4.642 1.00 95.88 91 GLU A CA 1
ATOM 715 C C . GLU A 1 91 ? 1.918 5.856 3.298 1.00 95.88 91 GLU A C 1
ATOM 717 O O . GLU A 1 91 ? 1.269 5.047 2.634 1.00 95.88 91 GLU A O 1
ATOM 722 N N . GLY A 1 92 ? 3.101 6.335 2.903 1.00 96.00 92 GLY A N 1
ATOM 723 C CA . GLY A 1 92 ? 3.743 6.005 1.635 1.00 96.00 92 GLY A CA 1
ATOM 724 C C . GLY A 1 92 ? 4.823 4.932 1.776 1.00 96.00 92 GLY A C 1
ATOM 725 O O . GLY A 1 92 ? 5.660 4.980 2.680 1.00 96.00 92 GLY A O 1
ATOM 726 N N . PHE A 1 93 ? 4.854 4.005 0.824 1.00 96.31 93 PHE A N 1
ATOM 727 C CA . PHE A 1 93 ? 5.815 2.913 0.734 1.00 96.31 93 PHE A C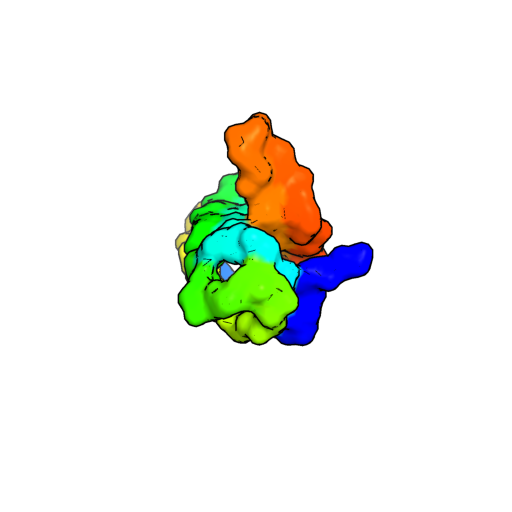A 1
ATOM 728 C C . PHE A 1 93 ? 6.381 2.798 -0.683 1.00 96.31 93 PHE A C 1
ATOM 730 O O . PHE A 1 93 ? 5.728 3.124 -1.669 1.00 96.31 93 PHE A O 1
ATOM 737 N N . THR A 1 94 ? 7.604 2.287 -0.805 1.00 95.94 94 THR A N 1
ATOM 738 C CA . THR A 1 94 ? 8.178 1.937 -2.111 1.00 95.94 94 THR A CA 1
ATOM 739 C C . THR A 1 94 ? 7.817 0.497 -2.458 1.00 95.94 94 THR A C 1
ATOM 741 O O . THR A 1 94 ? 8.177 -0.407 -1.705 1.00 95.94 94 THR A O 1
ATOM 744 N N . LEU A 1 95 ? 7.156 0.286 -3.600 1.00 94.56 95 LEU A N 1
ATOM 745 C CA . LEU A 1 95 ? 6.927 -1.047 -4.165 1.00 94.56 95 LEU A CA 1
ATOM 746 C C . LEU A 1 95 ? 8.172 -1.559 -4.883 1.00 94.56 95 LEU A C 1
ATOM 748 O O . LEU A 1 95 ? 8.603 -2.684 -4.655 1.00 94.56 95 LEU A O 1
ATOM 752 N N . ASP A 1 96 ? 8.753 -0.722 -5.744 1.00 92.81 96 ASP A N 1
ATOM 753 C CA . ASP A 1 96 ? 9.865 -1.115 -6.605 1.00 92.81 96 ASP A CA 1
ATOM 754 C C . ASP A 1 96 ? 10.692 0.098 -7.033 1.00 92.81 96 ASP A C 1
ATOM 756 O O . ASP A 1 96 ? 10.184 1.218 -7.139 1.00 92.81 96 ASP A O 1
ATOM 760 N N . LYS A 1 97 ? 11.973 -0.133 -7.313 1.00 90.88 97 LYS A N 1
ATOM 761 C CA . LYS A 1 97 ? 12.859 0.845 -7.946 1.00 90.88 97 LYS A CA 1
ATOM 762 C C . LYS A 1 97 ? 13.264 0.284 -9.295 1.00 90.88 97 LYS A C 1
ATOM 764 O O . LYS A 1 97 ? 14.184 -0.525 -9.390 1.00 90.88 97 LYS A O 1
ATOM 769 N N . LEU A 1 98 ? 12.563 0.734 -10.325 1.00 85.88 98 LEU A N 1
ATOM 770 C CA . LEU A 1 98 ? 12.820 0.336 -11.693 1.00 85.88 98 LEU A CA 1
ATOM 771 C C . LEU A 1 98 ? 13.981 1.180 -12.205 1.00 85.88 98 LEU A C 1
ATOM 773 O O . LEU A 1 98 ? 13.874 2.385 -12.405 1.00 85.88 98 LEU A O 1
ATOM 777 N N . ASN A 1 99 ? 15.122 0.538 -12.377 1.00 81.25 99 ASN A N 1
ATOM 778 C CA . ASN A 1 99 ? 16.239 1.100 -13.115 1.00 81.25 99 ASN A CA 1
ATOM 779 C C . ASN A 1 99 ? 16.317 0.328 -14.433 1.00 81.25 99 ASN A C 1
ATOM 781 O O . ASN A 1 99 ? 15.899 -0.833 -14.471 1.00 81.25 99 ASN A O 1
ATOM 785 N N . GLU A 1 100 ? 16.874 0.921 -15.494 1.00 61.47 100 GLU A N 1
ATOM 786 C CA . GLU A 1 100 ? 17.364 0.090 -16.599 1.00 61.47 100 GLU A CA 1
ATOM 787 C C . GLU A 1 100 ? 18.275 -0.969 -15.967 1.00 61.47 100 GLU A C 1
ATOM 789 O O . GLU A 1 100 ? 19.259 -0.615 -15.312 1.00 61.47 100 GLU A O 1
ATOM 794 N N . GLU A 1 101 ? 17.907 -2.254 -16.067 1.00 58.53 101 GLU A N 1
ATOM 795 C CA . GLU A 1 101 ? 18.833 -3.331 -15.720 1.00 58.53 101 GLU A CA 1
ATOM 796 C C . GLU A 1 101 ? 20.125 -3.019 -16.476 1.00 58.53 101 GLU A C 1
ATOM 798 O O . GLU A 1 101 ? 20.084 -2.857 -17.699 1.00 58.53 101 GLU A O 1
ATOM 803 N N . GLU A 1 102 ? 21.229 -2.838 -15.739 1.00 53.72 102 GLU A N 1
ATOM 804 C CA . GLU A 1 102 ? 22.532 -2.535 -16.319 1.00 53.72 102 GLU A CA 1
ATOM 805 C C . GLU A 1 102 ? 22.795 -3.553 -17.422 1.00 53.72 102 GLU A C 1
ATOM 807 O O . GLU A 1 102 ? 22.982 -4.746 -17.165 1.00 53.72 102 GLU A O 1
ATOM 812 N N . GLY A 1 103 ? 22.718 -3.073 -18.663 1.00 47.78 103 GLY A N 1
ATOM 813 C CA . GLY A 1 103 ? 23.012 -3.870 -19.833 1.00 47.78 103 GLY A CA 1
ATOM 814 C C . GLY A 1 103 ? 24.405 -4.461 -19.668 1.00 47.78 103 GLY A C 1
ATOM 815 O O . GLY A 1 103 ? 25.376 -3.721 -19.507 1.00 47.78 103 GLY A O 1
ATOM 816 N N . MET A 1 104 ? 24.462 -5.793 -19.667 1.00 38.00 104 MET A N 1
ATOM 817 C CA . MET A 1 104 ? 25.689 -6.568 -19.852 1.00 38.00 104 MET A CA 1
ATOM 818 C C . MET A 1 104 ? 26.490 -6.080 -21.061 1.00 38.00 104 MET A C 1
ATOM 820 O O . MET A 1 104 ? 25.862 -5.799 -22.109 1.00 38.00 104 MET A O 1
#

Mean predicted aligned error: 5.34 Å

Organism: NCBI:txid745820

Foldseek 3Di:
DAQWDPWDWDDDQQWIKIKTKGQAQDQKKKKWKDQVPDTQDMDIWGDPDDHRDIDMTMDITGGPNVSDDQFGWIKMWIFHADPVRDTPSIDMDTNDGRDNPPDD

Secondary structure (DSSP, 8-state):
--SEEEEEEEEETTEEEEEEEE--SSSEEEEEEESSSSEEEEEEEE--S-TTS-EEEEEEEE--TTTS-SSEEEEEEEEEEPTTS-EEEEEEEEEEEE------